Protein AF-A0A8S2RB47-F1 (afdb_monomer)

Structure (mmCIF, N/CA/C/O backbone):
data_AF-A0A8S2RB47-F1
#
_entry.id   AF-A0A8S2RB47-F1
#
loop_
_atom_site.group_PDB
_atom_site.id
_atom_site.type_symbol
_atom_site.label_atom_id
_atom_site.label_alt_id
_atom_site.label_comp_id
_atom_site.label_asym_id
_atom_site.label_entity_id
_atom_site.label_seq_id
_atom_site.pdbx_PDB_ins_code
_atom_site.Cartn_x
_atom_site.Cartn_y
_atom_site.Cartn_z
_atom_site.occupancy
_atom_site.B_iso_or_equiv
_atom_site.auth_seq_id
_atom_site.auth_comp_id
_atom_site.auth_asym_id
_atom_site.auth_atom_id
_atom_site.pdbx_PDB_model_num
ATOM 1 N N . THR A 1 1 ? -12.884 5.443 33.870 1.00 60.62 1 THR A N 1
ATOM 2 C CA . THR A 1 1 ? -12.540 4.592 32.712 1.00 60.62 1 THR A CA 1
ATOM 3 C C . THR A 1 1 ? -11.430 3.651 33.117 1.00 60.62 1 THR A C 1
ATOM 5 O O . THR A 1 1 ? -10.438 4.128 33.650 1.00 60.62 1 THR A O 1
ATOM 8 N N . ASN A 1 2 ? -11.608 2.337 32.963 1.00 85.38 2 ASN A N 1
ATOM 9 C CA . ASN A 1 2 ? -10.579 1.363 33.331 1.00 85.38 2 ASN A CA 1
ATOM 10 C C . ASN A 1 2 ? -9.436 1.422 32.300 1.00 85.38 2 ASN A C 1
ATOM 12 O O . ASN A 1 2 ? -9.691 1.334 31.100 1.00 85.38 2 ASN A O 1
ATOM 16 N N . VAL A 1 3 ? -8.193 1.588 32.754 1.00 86.00 3 VAL A N 1
ATOM 17 C CA . VAL A 1 3 ? -7.006 1.719 31.887 1.00 86.00 3 VAL A CA 1
ATOM 18 C C . VAL A 1 3 ? -6.871 0.527 30.929 1.00 86.00 3 VAL A C 1
ATOM 20 O O . VAL A 1 3 ? -6.557 0.722 29.757 1.00 86.00 3 VAL A O 1
ATOM 23 N N . LEU A 1 4 ? -7.210 -0.688 31.377 1.00 89.25 4 LEU A N 1
ATOM 24 C CA . LEU A 1 4 ? -7.175 -1.895 30.543 1.00 89.25 4 LEU A CA 1
ATOM 25 C C . LEU A 1 4 ? -8.155 -1.812 29.365 1.00 89.25 4 LEU A C 1
ATOM 27 O O . LEU A 1 4 ? -7.799 -2.149 28.240 1.00 89.25 4 LEU A O 1
ATOM 31 N N . GLN A 1 5 ? -9.359 -1.276 29.591 1.00 87.94 5 GLN A N 1
ATOM 32 C CA . GLN A 1 5 ? -10.366 -1.111 28.536 1.00 87.94 5 GLN A CA 1
ATOM 33 C C . GLN A 1 5 ? -9.913 -0.116 27.457 1.00 87.94 5 GLN A C 1
ATOM 35 O O . GLN A 1 5 ? -10.223 -0.294 26.280 1.00 87.94 5 GLN A O 1
ATOM 40 N N . VAL A 1 6 ? -9.171 0.929 27.843 1.00 89.94 6 VAL A N 1
ATOM 41 C CA . VAL A 1 6 ? -8.619 1.910 26.893 1.00 89.94 6 VAL A CA 1
ATOM 42 C C . VAL A 1 6 ? -7.512 1.280 26.048 1.00 89.94 6 VAL A C 1
ATOM 44 O O . VAL A 1 6 ? -7.496 1.472 24.834 1.00 89.94 6 VAL A O 1
ATOM 47 N N . ILE A 1 7 ? -6.623 0.498 26.666 1.00 91.12 7 ILE A N 1
ATOM 48 C CA . ILE A 1 7 ? -5.530 -0.196 25.969 1.00 91.12 7 ILE A CA 1
ATOM 49 C C . ILE A 1 7 ? -6.086 -1.200 24.953 1.00 91.12 7 ILE A C 1
ATOM 51 O O . ILE A 1 7 ? -5.673 -1.188 23.792 1.00 91.12 7 ILE A O 1
ATOM 55 N N . ASP A 1 8 ? -7.056 -2.024 25.353 1.00 93.25 8 ASP A N 1
ATOM 56 C CA . ASP A 1 8 ? -7.657 -3.012 24.454 1.00 93.25 8 ASP A CA 1
ATOM 57 C C . ASP A 1 8 ? -8.385 -2.368 23.277 1.00 93.25 8 ASP A C 1
ATOM 59 O O . ASP A 1 8 ? -8.259 -2.833 22.141 1.00 93.25 8 ASP A O 1
ATOM 63 N N . LYS A 1 9 ? -9.100 -1.263 23.516 1.00 93.94 9 LYS A N 1
ATOM 64 C CA . LYS A 1 9 ? -9.746 -0.508 22.441 1.00 93.94 9 LYS A CA 1
ATOM 65 C C . LYS A 1 9 ? -8.713 0.003 21.435 1.00 93.94 9 LYS A C 1
ATOM 67 O O . LYS A 1 9 ? -8.856 -0.250 20.243 1.00 93.94 9 LYS A O 1
ATOM 72 N N . SER A 1 10 ? -7.649 0.655 21.903 1.00 91.62 10 SER A N 1
ATOM 73 C CA . SER A 1 10 ? -6.582 1.176 21.037 1.00 91.62 10 SER A CA 1
ATOM 74 C C . SER A 1 10 ? -5.899 0.075 20.222 1.00 91.62 10 SER A C 1
ATOM 76 O O . SER A 1 10 ? -5.647 0.253 19.028 1.00 91.62 10 SER A O 1
ATOM 78 N N . ARG A 1 11 ? -5.646 -1.089 20.835 1.00 92.00 11 ARG A N 1
ATOM 79 C CA . ARG A 1 11 ? -5.085 -2.261 20.149 1.00 92.00 11 ARG A CA 1
ATOM 80 C C . ARG A 1 11 ? -6.024 -2.784 19.063 1.00 92.00 11 ARG A C 1
ATOM 82 O O . ARG A 1 11 ? -5.575 -3.043 17.950 1.00 92.00 11 ARG A O 1
ATOM 89 N N . ASN A 1 12 ? -7.312 -2.926 19.364 1.00 94.50 12 ASN A N 1
ATOM 90 C CA . ASN A 1 12 ? -8.295 -3.414 18.398 1.00 94.50 12 ASN A CA 1
ATOM 91 C C . ASN A 1 12 ? -8.450 -2.458 17.206 1.00 94.50 12 ASN A C 1
ATOM 93 O O . ASN A 1 12 ? -8.499 -2.919 16.066 1.00 94.50 12 ASN A O 1
ATOM 97 N N . GLU A 1 13 ? -8.434 -1.144 17.440 1.00 93.38 13 GLU A N 1
ATOM 98 C CA . GLU A 1 13 ? -8.446 -0.147 16.361 1.00 93.38 13 GLU A CA 1
ATOM 99 C C . GLU A 1 13 ? -7.179 -0.201 15.498 1.00 93.38 13 GLU A C 1
ATOM 101 O O . GLU A 1 13 ? -7.245 -0.021 14.283 1.00 93.38 13 GLU A O 1
ATOM 106 N N . LEU A 1 14 ? -6.010 -0.472 16.089 1.00 90.06 14 LEU A N 1
ATOM 107 C CA . LEU A 1 14 ? -4.776 -0.677 15.325 1.00 90.06 14 LEU A CA 1
ATOM 108 C C . LEU A 1 14 ? -4.852 -1.939 14.455 1.00 90.06 14 LEU A C 1
ATOM 110 O O . LEU A 1 14 ? -4.534 -1.890 13.269 1.00 90.06 14 LEU A O 1
ATOM 114 N N . VAL A 1 15 ? -5.315 -3.059 15.019 1.00 91.38 15 VAL A N 1
ATOM 115 C CA . VAL A 1 15 ? -5.493 -4.317 14.275 1.00 91.38 15 VAL A CA 1
ATOM 116 C C . VAL A 1 15 ? -6.465 -4.126 13.113 1.00 91.38 15 VAL A C 1
ATOM 118 O O . VAL A 1 15 ? -6.200 -4.606 12.011 1.00 91.38 15 VAL A O 1
ATOM 121 N N . LYS A 1 16 ? -7.572 -3.415 13.342 1.00 93.19 16 LYS A N 1
ATOM 122 C CA . LYS A 1 16 ? -8.560 -3.114 12.307 1.00 93.19 16 LYS A 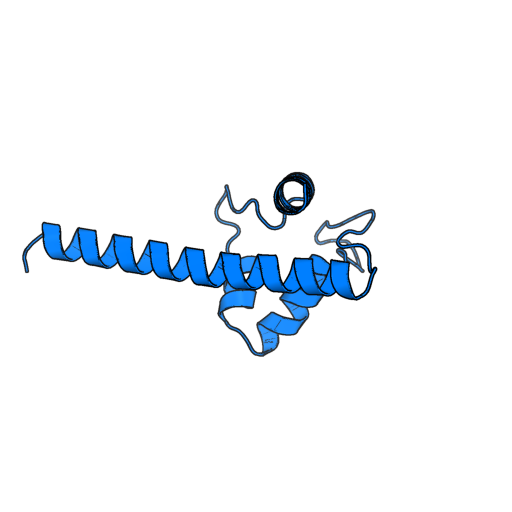CA 1
ATOM 123 C C . LYS A 1 16 ? -7.946 -2.297 11.167 1.00 93.19 16 LYS A C 1
ATOM 125 O O . LYS A 1 16 ? -8.005 -2.741 10.024 1.00 93.19 16 LYS A O 1
ATOM 130 N N . ARG A 1 17 ? -7.271 -1.185 11.483 1.00 90.75 17 ARG A N 1
ATOM 131 C CA . ARG A 1 17 ? -6.584 -0.345 10.484 1.00 90.75 17 ARG A CA 1
ATOM 132 C C . ARG A 1 17 ? -5.539 -1.126 9.685 1.00 90.75 17 ARG A C 1
ATOM 134 O O . ARG A 1 17 ? -5.485 -1.014 8.465 1.00 90.75 17 ARG A O 1
ATOM 141 N N . ASN A 1 18 ? -4.742 -1.967 10.344 1.00 88.56 18 ASN A N 1
ATOM 142 C CA . ASN A 1 18 ? -3.739 -2.786 9.659 1.00 88.56 18 ASN A CA 1
ATOM 143 C C . ASN A 1 18 ? -4.380 -3.812 8.709 1.00 88.56 18 ASN A C 1
ATOM 145 O O . ASN A 1 18 ? -3.868 -4.033 7.614 1.00 88.56 18 ASN A O 1
ATOM 149 N N . ARG A 1 19 ? -5.517 -4.415 9.087 1.00 92.00 19 ARG A N 1
ATOM 150 C CA . ARG A 1 19 ? -6.265 -5.328 8.204 1.00 92.00 19 ARG A CA 1
ATOM 151 C C . ARG A 1 19 ? -6.818 -4.614 6.976 1.00 92.00 19 ARG A C 1
ATOM 153 O O . ARG A 1 19 ? -6.701 -5.150 5.880 1.00 92.00 19 ARG A O 1
ATOM 160 N N . GLU A 1 20 ? -7.385 -3.423 7.146 1.00 92.94 20 GLU A N 1
ATOM 161 C CA . GLU A 1 20 ? -7.897 -2.613 6.032 1.00 92.94 20 GLU A CA 1
ATOM 162 C C . GLU A 1 20 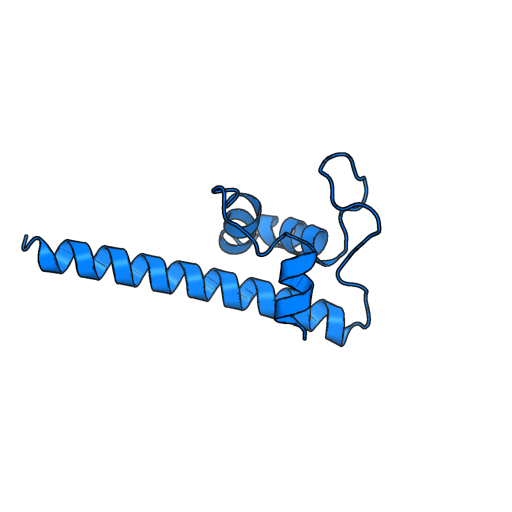? -6.782 -2.292 5.025 1.00 92.94 20 GLU A C 1
ATOM 164 O O . GLU A 1 20 ? -6.964 -2.470 3.818 1.00 92.94 20 GLU A O 1
ATOM 169 N N . LYS A 1 21 ? -5.591 -1.936 5.522 1.00 90.50 21 LYS A N 1
ATOM 170 C CA . LYS A 1 21 ? -4.404 -1.707 4.687 1.00 90.50 21 LYS A CA 1
ATOM 171 C C . LYS A 1 21 ? -3.964 -2.964 3.936 1.00 90.50 21 LYS A C 1
ATOM 173 O O . LYS A 1 21 ? -3.777 -2.913 2.722 1.00 90.50 21 LYS A O 1
ATOM 178 N N . LEU A 1 22 ? -3.850 -4.101 4.628 1.00 90.00 22 LEU A N 1
ATOM 179 C CA . LEU A 1 22 ? -3.459 -5.376 4.012 1.00 90.00 22 LEU A CA 1
ATOM 180 C C . LEU A 1 22 ? -4.431 -5.815 2.915 1.00 90.00 22 LEU A C 1
ATOM 182 O O . LEU A 1 22 ? -3.993 -6.223 1.843 1.00 90.00 22 LEU A O 1
ATOM 186 N N . ILE A 1 23 ? -5.742 -5.687 3.144 1.00 92.75 23 ILE A N 1
ATOM 187 C CA . ILE A 1 23 ? -6.758 -6.001 2.130 1.00 92.75 23 ILE A CA 1
ATOM 188 C C . ILE A 1 23 ? -6.535 -5.154 0.875 1.00 92.75 23 ILE A C 1
ATOM 190 O O . ILE A 1 23 ? -6.582 -5.682 -0.237 1.00 92.75 23 ILE A O 1
ATOM 194 N N . LYS A 1 24 ? -6.260 -3.855 1.036 1.00 92.69 24 LYS A N 1
ATOM 195 C CA . LYS A 1 24 ? -5.999 -2.952 -0.088 1.00 92.69 24 LYS A CA 1
ATOM 196 C C . LYS A 1 24 ? -4.732 -3.343 -0.849 1.00 92.69 24 LYS A C 1
ATOM 198 O O . LYS A 1 24 ? -4.792 -3.479 -2.066 1.00 92.69 24 LYS A O 1
ATOM 203 N N . ILE A 1 25 ? -3.632 -3.600 -0.139 1.00 90.88 25 ILE A N 1
ATOM 204 C CA . ILE A 1 25 ? -2.353 -4.041 -0.719 1.00 90.88 25 ILE A CA 1
ATOM 205 C C . ILE A 1 25 ? -2.546 -5.316 -1.545 1.00 90.88 25 ILE A C 1
ATOM 207 O O . ILE A 1 25 ? -2.211 -5.342 -2.729 1.00 90.88 25 ILE A O 1
ATOM 211 N N . VAL A 1 26 ? -3.146 -6.351 -0.950 1.00 91.06 26 VAL A N 1
ATOM 212 C CA . VAL A 1 26 ? -3.385 -7.636 -1.622 1.00 91.06 26 VAL A CA 1
ATOM 213 C C . VAL A 1 26 ? -4.317 -7.468 -2.821 1.00 91.06 26 VAL A C 1
ATOM 215 O O . VAL A 1 26 ? -4.081 -8.076 -3.859 1.00 91.06 26 VAL A O 1
ATOM 218 N N . SER A 1 27 ? -5.339 -6.616 -2.725 1.00 93.38 27 SER A N 1
ATOM 219 C CA . SER A 1 27 ? -6.254 -6.354 -3.846 1.00 93.38 27 SER A CA 1
ATOM 220 C C . SER A 1 27 ? -5.540 -5.697 -5.029 1.00 93.38 27 SER A C 1
ATOM 222 O O . SER A 1 27 ? -5.757 -6.098 -6.171 1.00 93.38 27 SER A O 1
ATOM 224 N N . THR A 1 28 ? -4.658 -4.728 -4.770 1.00 93.00 28 THR A N 1
ATOM 225 C CA . THR A 1 28 ? -3.853 -4.083 -5.816 1.00 93.00 28 THR A CA 1
ATOM 226 C C . THR A 1 28 ? -2.876 -5.075 -6.451 1.00 93.00 28 THR A C 1
ATOM 228 O O . THR A 1 28 ? -2.786 -5.143 -7.675 1.00 93.00 28 THR A O 1
ATOM 231 N N . LEU A 1 29 ? -2.198 -5.903 -5.648 1.00 90.81 29 LEU A N 1
ATOM 232 C CA . LEU A 1 29 ? -1.322 -6.967 -6.157 1.00 90.81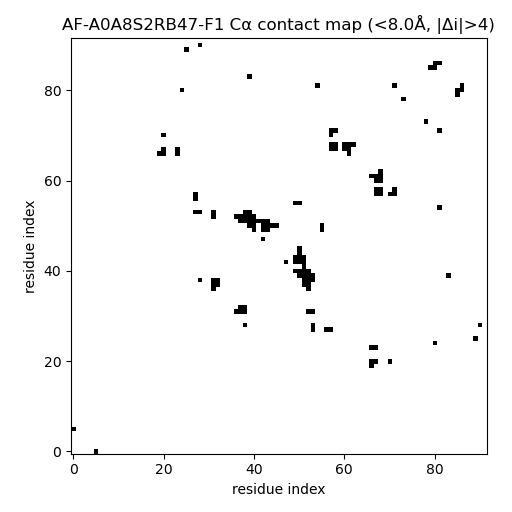 29 LEU A CA 1
ATOM 233 C C . LEU A 1 29 ? -2.093 -7.989 -7.000 1.00 90.81 29 LEU A C 1
ATOM 235 O O . LEU A 1 29 ? -1.649 -8.360 -8.088 1.00 90.81 29 LEU A O 1
ATOM 239 N N . HIS A 1 30 ? -3.271 -8.404 -6.529 1.00 91.88 30 HIS A N 1
ATOM 240 C CA . HIS A 1 30 ? -4.151 -9.310 -7.254 1.00 91.88 30 HIS A CA 1
ATOM 241 C C . HIS A 1 30 ? -4.570 -8.718 -8.599 1.00 91.88 30 HIS A C 1
ATOM 243 O O . HIS A 1 30 ? -4.536 -9.426 -9.601 1.00 91.88 30 HIS A O 1
ATOM 249 N N . LEU A 1 31 ? -4.917 -7.427 -8.651 1.00 93.69 31 LEU A N 1
ATOM 250 C CA . LEU A 1 31 ? -5.234 -6.743 -9.903 1.00 93.69 31 LEU A CA 1
ATOM 251 C C . LEU A 1 31 ? -4.046 -6.779 -10.873 1.00 93.69 31 LEU A C 1
ATOM 253 O O . LEU A 1 31 ? -4.235 -7.162 -12.027 1.00 93.69 31 LEU A O 1
ATOM 257 N N . CYS A 1 32 ? -2.835 -6.453 -10.410 1.00 91.81 32 CYS A N 1
ATOM 258 C CA . CYS A 1 32 ? -1.635 -6.517 -11.246 1.00 91.81 32 CYS A CA 1
ATOM 259 C C . CYS A 1 32 ? -1.421 -7.923 -11.825 1.00 91.81 32 CYS A C 1
ATOM 261 O O . CYS A 1 32 ? -1.269 -8.080 -13.036 1.00 91.81 32 CYS A O 1
ATOM 263 N N . GLY A 1 33 ? -1.499 -8.954 -10.977 1.00 90.38 33 GLY A N 1
ATOM 264 C CA . GLY A 1 33 ? -1.363 -10.348 -11.403 1.00 90.38 33 GLY A CA 1
ATOM 265 C C . GLY A 1 33 ? -2.468 -10.794 -12.366 1.00 90.38 33 GLY A C 1
ATOM 266 O O . GLY A 1 33 ? -2.189 -11.422 -13.385 1.00 90.38 33 GLY A O 1
ATOM 267 N N . ARG A 1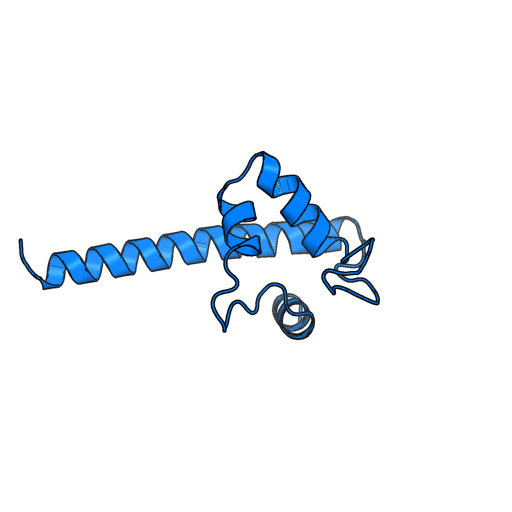 34 ? -3.725 -10.418 -12.096 1.00 94.31 34 ARG A N 1
ATOM 268 C CA . ARG A 1 34 ? -4.898 -10.747 -12.925 1.00 94.31 34 ARG A CA 1
ATOM 269 C C . ARG A 1 34 ? -4.804 -10.142 -14.326 1.00 94.31 34 ARG A C 1
ATOM 271 O O . ARG A 1 34 ? -5.263 -10.775 -15.273 1.00 94.31 34 ARG A O 1
ATOM 278 N N . GLN A 1 35 ? -4.237 -8.941 -14.438 1.00 95.06 35 GLN A N 1
ATOM 279 C CA . GLN A 1 35 ? -4.044 -8.221 -15.701 1.00 95.06 35 GLN A CA 1
ATOM 280 C C . GLN A 1 35 ? -2.700 -8.534 -16.375 1.00 95.06 35 GLN A C 1
ATOM 282 O O . GLN A 1 35 ? -2.421 -7.993 -17.440 1.00 95.06 35 GLN A O 1
ATOM 287 N N . MET A 1 36 ? -1.868 -9.393 -15.771 1.00 91.31 36 MET A N 1
ATOM 288 C CA . MET A 1 36 ? -0.511 -9.704 -16.238 1.00 91.31 36 MET A CA 1
ATOM 289 C C . MET A 1 36 ? 0.378 -8.461 -16.406 1.00 91.31 36 MET A C 1
ATOM 291 O O . MET A 1 36 ? 1.249 -8.422 -17.275 1.00 91.31 36 MET A O 1
ATOM 295 N N . ILE A 1 37 ? 0.178 -7.442 -15.567 1.00 90.69 37 ILE A N 1
ATOM 296 C CA . ILE A 1 37 ? 1.036 -6.255 -15.541 1.00 90.69 37 ILE A CA 1
ATOM 297 C C . ILE A 1 37 ? 2.064 -6.380 -14.421 1.00 90.69 37 ILE A C 1
ATOM 299 O O . ILE A 1 37 ? 1.770 -6.862 -13.325 1.00 90.69 37 ILE A O 1
ATOM 303 N N . ALA A 1 38 ? 3.288 -5.931 -14.694 1.00 87.44 38 ALA A N 1
ATOM 304 C CA . ALA A 1 38 ? 4.346 -5.923 -13.694 1.00 87.44 38 ALA A CA 1
ATOM 305 C C . ALA A 1 38 ? 3.94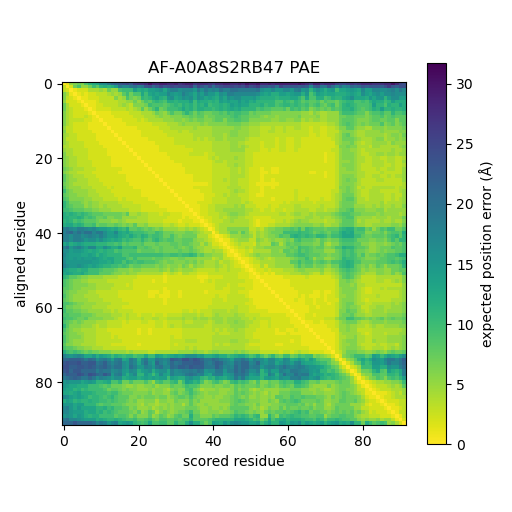6 -5.030 -12.515 1.00 87.44 38 ALA A C 1
ATOM 307 O O . ALA A 1 38 ? 3.442 -3.928 -12.712 1.00 87.44 38 ALA A O 1
ATOM 308 N N . THR A 1 39 ? 4.185 -5.481 -11.288 1.00 85.38 39 THR A N 1
ATOM 309 C CA . THR A 1 39 ? 3.943 -4.659 -10.094 1.00 85.38 39 THR A CA 1
ATOM 310 C C . THR A 1 39 ? 4.931 -3.498 -10.003 1.00 85.38 39 THR A C 1
ATOM 312 O O . THR A 1 39 ? 4.542 -2.415 -9.567 1.00 85.38 39 THR A O 1
ATOM 315 N N . ARG A 1 40 ? 6.166 -3.709 -10.480 1.00 79.81 40 ARG A N 1
ATOM 316 C CA . ARG A 1 40 ? 7.300 -2.790 -10.322 1.00 79.81 40 ARG A CA 1
ATOM 317 C C . ARG A 1 40 ? 7.826 -2.203 -11.610 1.00 79.81 40 ARG A C 1
ATOM 319 O O . ARG A 1 40 ? 7.664 -2.781 -12.686 1.00 79.81 40 ARG A O 1
ATOM 326 N N . TRP A 1 41 ? 8.546 -1.099 -11.451 1.00 77.81 41 TRP A N 1
ATOM 327 C CA . TRP A 1 41 ? 9.411 -0.540 -12.482 1.00 77.81 41 TRP A CA 1
ATOM 328 C C . TRP A 1 41 ? 10.884 -0.541 -12.058 1.00 77.81 41 TRP A C 1
ATOM 330 O O . TRP A 1 41 ? 11.213 -0.879 -10.923 1.00 77.81 41 TRP A O 1
ATOM 340 N N . HIS A 1 42 ? 11.782 -0.196 -12.985 1.00 77.31 42 HIS A N 1
ATOM 341 C CA . HIS A 1 42 ? 13.228 -0.169 -12.729 1.00 77.31 42 HIS A CA 1
ATOM 342 C C . HIS A 1 42 ? 13.606 0.829 -11.618 1.00 77.31 42 HIS A C 1
ATOM 344 O O . HIS A 1 42 ? 14.557 0.600 -10.875 1.00 77.31 42 HIS A O 1
ATOM 350 N N . GLU A 1 43 ? 12.862 1.932 -11.495 1.00 78.38 43 GLU A N 1
ATOM 351 C CA . GLU A 1 43 ? 13.089 2.964 -10.485 1.00 78.38 43 GLU A CA 1
ATOM 352 C C . GLU A 1 43 ? 11.762 3.379 -9.836 1.00 78.38 43 GLU A C 1
ATOM 354 O O . GLU A 1 43 ? 10.884 3.946 -10.486 1.00 78.38 43 GLU A O 1
ATOM 359 N N . GLU A 1 44 ? 11.631 3.115 -8.536 1.00 79.06 44 GLU A N 1
ATOM 360 C CA . GLU A 1 44 ? 10.449 3.458 -7.725 1.00 79.06 44 GLU A CA 1
ATOM 361 C C . GLU A 1 44 ? 10.713 4.635 -6.767 1.00 79.06 44 GLU A C 1
ATOM 363 O O . GLU A 1 44 ? 9.935 4.901 -5.845 1.00 79.06 44 GLU A O 1
ATOM 368 N N . GLY A 1 45 ? 11.824 5.350 -6.971 1.00 77.19 45 GLY A N 1
ATOM 369 C CA . GLY A 1 45 ? 12.180 6.552 -6.218 1.00 77.19 45 GLY A CA 1
ATOM 370 C C . GLY A 1 45 ? 11.214 7.710 -6.475 1.00 77.19 45 GLY A C 1
ATOM 371 O O . GLY A 1 45 ? 10.484 7.722 -7.462 1.00 77.19 45 GLY A O 1
ATOM 372 N N . GLU A 1 46 ? 11.196 8.706 -5.589 1.00 77.00 46 GLU A N 1
ATOM 373 C CA . GLU A 1 46 ? 10.306 9.871 -5.730 1.00 77.00 46 GLU A CA 1
ATOM 374 C C . GLU A 1 46 ? 10.593 10.717 -6.977 1.00 77.00 46 GLU A C 1
ATOM 376 O O . GLU A 1 46 ? 9.681 11.345 -7.507 1.00 77.00 46 GLU A O 1
ATOM 381 N N . SER A 1 47 ? 11.835 10.693 -7.467 1.00 80.56 47 SER A N 1
ATOM 382 C CA . SER A 1 47 ? 12.274 11.336 -8.712 1.00 80.56 47 SER A CA 1
ATOM 383 C C . SER A 1 47 ? 11.764 10.648 -9.977 1.00 80.56 47 SER A C 1
ATOM 385 O O . SER A 1 47 ? 11.849 11.227 -11.060 1.00 80.56 47 SER A O 1
ATOM 387 N N . SER A 1 48 ? 11.263 9.416 -9.867 1.00 81.50 48 SER A N 1
ATOM 388 C CA . SER A 1 48 ? 10.824 8.647 -11.023 1.00 81.50 48 SER A CA 1
ATOM 389 C C . SER A 1 48 ? 9.473 9.145 -11.531 1.00 81.50 48 SER A C 1
ATOM 391 O O . SER A 1 48 ? 8.505 9.265 -10.777 1.00 81.50 48 SER A O 1
ATOM 393 N N . LEU A 1 49 ? 9.395 9.372 -12.845 1.00 78.75 49 LEU A N 1
ATOM 394 C CA . LEU A 1 49 ? 8.150 9.704 -13.548 1.00 78.75 49 LEU A CA 1
ATOM 395 C C . LEU A 1 49 ? 7.133 8.553 -13.520 1.00 78.75 49 LEU A C 1
ATOM 397 O O . LEU A 1 49 ? 5.942 8.785 -13.701 1.00 78.75 49 LEU A O 1
ATOM 401 N N . ASN A 1 50 ? 7.599 7.318 -13.318 1.00 82.19 50 ASN A N 1
ATOM 402 C CA . ASN A 1 50 ? 6.763 6.132 -13.204 1.00 82.19 50 ASN A CA 1
ATOM 403 C C . ASN A 1 50 ? 7.338 5.218 -12.121 1.00 82.19 50 ASN A C 1
ATOM 405 O O . ASN A 1 50 ? 8.326 4.518 -12.348 1.00 82.19 50 ASN A O 1
ATOM 409 N N . ARG A 1 51 ? 6.694 5.208 -10.951 1.00 85.62 51 ARG A N 1
ATOM 410 C CA . ARG A 1 51 ? 7.150 4.440 -9.785 1.00 85.62 51 ARG A CA 1
ATOM 411 C C . ARG A 1 51 ? 6.662 2.989 -9.774 1.00 85.62 51 ARG A C 1
ATOM 413 O O . ARG A 1 51 ? 6.712 2.347 -8.733 1.00 85.62 51 ARG A O 1
ATOM 420 N N . GLY A 1 52 ? 6.183 2.474 -10.905 1.00 87.94 52 GLY A N 1
ATOM 421 C CA . GLY A 1 52 ? 5.629 1.129 -11.016 1.00 87.94 52 GLY A CA 1
ATOM 422 C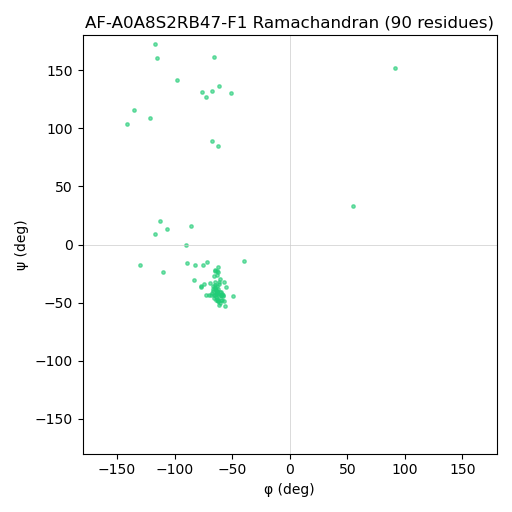 C . GLY A 1 52 ? 4.122 1.078 -10.781 1.00 87.94 52 GLY A C 1
ATOM 423 O O . GLY A 1 52 ? 3.540 1.888 -10.056 1.00 87.94 52 GLY A O 1
ATOM 424 N N . ASN A 1 53 ? 3.473 0.093 -11.409 1.00 90.56 53 ASN A N 1
ATOM 425 C CA . ASN A 1 53 ? 2.013 0.006 -11.446 1.00 90.56 53 ASN A CA 1
ATOM 426 C C . ASN A 1 53 ? 1.399 -0.140 -10.051 1.00 90.56 53 ASN A C 1
ATOM 428 O O . ASN A 1 53 ? 0.325 0.396 -9.808 1.00 90.56 53 ASN A O 1
ATOM 432 N N . PHE A 1 54 ? 2.061 -0.828 -9.117 1.00 89.31 54 PHE A N 1
ATOM 433 C CA . PHE A 1 54 ? 1.540 -0.985 -7.760 1.00 89.31 54 PHE A CA 1
ATOM 434 C C . PHE A 1 54 ? 1.409 0.362 -7.030 1.00 89.31 54 PHE A C 1
ATOM 436 O O . PHE A 1 54 ? 0.347 0.667 -6.481 1.00 89.31 54 PHE A O 1
ATOM 443 N N . ILE A 1 55 ? 2.459 1.189 -7.066 1.00 89.31 55 ILE A N 1
ATOM 444 C CA . ILE A 1 55 ? 2.468 2.511 -6.426 1.00 89.31 55 ILE A CA 1
ATOM 445 C C . ILE A 1 55 ? 1.501 3.456 -7.143 1.00 89.31 55 ILE A C 1
ATOM 447 O O . ILE A 1 55 ? 0.727 4.149 -6.484 1.00 89.31 55 ILE A O 1
ATOM 451 N N . GLU A 1 56 ? 1.489 3.455 -8.477 1.00 91.12 56 GLU A N 1
ATOM 452 C CA . GLU A 1 56 ? 0.593 4.319 -9.253 1.00 91.12 56 GLU A CA 1
ATOM 453 C C . GLU A 1 56 ? -0.888 3.946 -9.080 1.00 91.12 56 GLU A C 1
ATOM 455 O O . GLU A 1 56 ? -1.735 4.830 -8.974 1.00 91.12 56 GLU A O 1
ATOM 460 N N . LEU A 1 57 ? -1.224 2.659 -8.943 1.00 92.94 57 LEU A N 1
ATOM 461 C CA . LEU A 1 57 ? -2.593 2.230 -8.636 1.00 92.94 57 LEU A CA 1
ATOM 462 C C . LEU A 1 57 ? -3.033 2.658 -7.231 1.00 92.94 57 LEU A C 1
ATOM 464 O O . LEU A 1 57 ? -4.180 3.066 -7.051 1.00 92.94 57 LEU A O 1
ATOM 468 N N . LEU A 1 58 ? -2.138 2.605 -6.237 1.00 92.19 58 LEU A N 1
ATOM 469 C CA . LEU A 1 58 ? -2.427 3.120 -4.894 1.00 92.19 58 LEU A CA 1
ATOM 470 C C . LEU A 1 58 ? -2.591 4.647 -4.894 1.00 92.19 58 LEU A C 1
ATOM 472 O O . LEU A 1 58 ? -3.503 5.152 -4.241 1.00 92.19 58 LEU A O 1
ATOM 476 N N . ARG A 1 59 ? -1.764 5.376 -5.655 1.00 91.69 59 ARG A N 1
ATOM 477 C CA . ARG A 1 59 ? -1.889 6.833 -5.860 1.00 91.69 59 ARG A CA 1
ATOM 478 C C . ARG A 1 59 ? -3.186 7.206 -6.559 1.00 91.69 59 ARG A C 1
ATOM 480 O O . ARG A 1 59 ? -3.830 8.178 -6.190 1.00 91.69 59 ARG A O 1
ATOM 487 N N . TRP A 1 60 ? -3.593 6.429 -7.552 1.00 93.81 60 TRP A N 1
ATOM 488 C CA . TRP A 1 60 ? -4.880 6.624 -8.200 1.00 93.81 60 TRP A CA 1
ATOM 489 C C . TRP A 1 60 ? -6.034 6.374 -7.217 1.00 93.81 60 TRP A C 1
ATOM 491 O O . TRP A 1 60 ? -6.942 7.199 -7.106 1.00 93.81 60 TRP A O 1
ATOM 501 N N . ALA A 1 61 ? -5.970 5.289 -6.440 1.00 93.94 61 ALA A N 1
ATOM 502 C CA . ALA A 1 61 ? -6.992 4.946 -5.454 1.00 93.94 61 ALA A CA 1
ATOM 503 C C . ALA A 1 61 ? -7.092 5.965 -4.304 1.00 93.94 61 ALA A C 1
ATOM 505 O O . ALA A 1 61 ? -8.194 6.211 -3.813 1.00 93.94 61 ALA A O 1
ATOM 506 N N . SER A 1 62 ? -5.986 6.600 -3.899 1.00 94.00 62 SER A N 1
ATOM 507 C CA . SER A 1 62 ? -5.966 7.567 -2.789 1.00 94.00 62 SER A CA 1
ATOM 508 C C . SER A 1 62 ? -6.836 8.804 -3.026 1.00 94.00 62 SER A C 1
ATOM 510 O O . SER A 1 62 ? -7.255 9.448 -2.068 1.00 94.00 62 SER A O 1
ATOM 512 N N . SER A 1 63 ? -7.183 9.093 -4.284 1.00 93.69 63 SER A N 1
ATOM 513 C CA . SER A 1 63 ? -8.130 10.157 -4.641 1.00 93.69 63 SER A CA 1
ATOM 514 C C . SER A 1 63 ? -9.553 9.931 -4.110 1.00 93.69 63 SER A C 1
ATOM 516 O O . SER A 1 63 ? -10.312 10.887 -3.964 1.00 93.69 63 SER A O 1
ATOM 518 N N . THR A 1 64 ? -9.925 8.680 -3.823 1.00 94.38 64 THR A N 1
ATOM 519 C CA . THR A 1 64 ? -11.278 8.299 -3.376 1.00 94.38 64 THR A CA 1
ATOM 520 C C . THR A 1 64 ? -11.284 7.429 -2.122 1.00 94.38 64 THR A C 1
ATOM 522 O O . THR A 1 64 ? -12.312 7.331 -1.453 1.00 94.38 64 THR A O 1
ATOM 525 N N . ASP A 1 65 ? -10.150 6.815 -1.781 1.00 94.06 65 ASP A N 1
ATOM 526 C CA . ASP A 1 65 ? -10.009 5.914 -0.647 1.00 94.06 65 ASP A CA 1
ATOM 527 C C . ASP A 1 65 ? -8.941 6.421 0.343 1.00 94.06 65 ASP A C 1
ATOM 529 O O . ASP A 1 65 ? -7.739 6.333 0.063 1.00 94.06 65 ASP A O 1
ATOM 533 N N . PRO A 1 66 ? -9.341 6.899 1.537 1.00 92.75 66 PRO A N 1
ATOM 534 C CA . PRO A 1 66 ? -8.400 7.381 2.543 1.00 92.75 66 PRO A CA 1
ATOM 535 C C . PRO A 1 66 ? -7.491 6.271 3.091 1.00 92.75 66 PRO A C 1
ATOM 537 O O . PRO A 1 66 ? -6.402 6.564 3.580 1.00 92.75 66 PRO A O 1
ATOM 540 N N . VAL A 1 67 ? -7.877 4.993 2.987 1.00 92.19 67 VAL A N 1
ATOM 541 C CA . VAL A 1 67 ? -6.998 3.878 3.367 1.00 92.19 67 VAL A CA 1
ATOM 542 C C . VAL A 1 67 ? -5.823 3.795 2.400 1.00 92.19 67 VAL A C 1
ATOM 544 O O . VAL A 1 67 ? -4.689 3.626 2.844 1.00 92.19 67 VAL A O 1
ATOM 547 N N . ALA A 1 68 ? -6.060 3.970 1.098 1.00 91.75 68 ALA A N 1
ATOM 548 C CA . ALA A 1 68 ? -4.993 3.993 0.101 1.00 91.75 68 ALA A CA 1
ATOM 549 C C . ALA A 1 68 ? -4.037 5.171 0.326 1.00 91.75 68 ALA A C 1
ATOM 551 O O . ALA A 1 68 ? -2.823 4.980 0.276 1.00 91.75 68 ALA A O 1
ATOM 552 N N . LEU A 1 69 ? -4.570 6.350 0.673 1.00 90.88 69 LEU A N 1
ATOM 553 C CA . LEU A 1 69 ? -3.745 7.489 1.078 1.00 90.88 69 LEU A CA 1
ATOM 554 C C . LEU A 1 69 ? -2.890 7.146 2.303 1.00 90.88 69 LEU A C 1
ATOM 556 O O . LEU A 1 69 ? -1.678 7.319 2.268 1.00 90.88 69 LEU A O 1
ATOM 560 N N . SER A 1 70 ? -3.494 6.552 3.335 1.00 89.75 70 SER A N 1
ATOM 561 C CA . SER A 1 70 ? -2.770 6.171 4.550 1.00 89.75 70 SER A CA 1
ATOM 562 C C . SER A 1 70 ? -1.670 5.132 4.314 1.00 89.75 70 SER A C 1
ATOM 564 O O . SER A 1 70 ? -0.746 5.060 5.104 1.00 89.75 70 SER A O 1
ATOM 566 N N . ILE A 1 71 ? -1.739 4.317 3.255 1.00 88.88 71 ILE A N 1
ATOM 567 C CA . ILE A 1 71 ? -0.658 3.381 2.891 1.00 88.88 71 ILE A CA 1
ATOM 568 C C . ILE A 1 71 ? 0.525 4.126 2.264 1.00 88.88 71 ILE A C 1
ATOM 570 O O . ILE A 1 71 ? 1.665 3.713 2.447 1.00 88.88 71 ILE A O 1
ATOM 574 N N . LEU A 1 72 ? 0.254 5.196 1.511 1.00 86.94 72 LEU A N 1
ATOM 575 C CA . LEU A 1 72 ? 1.279 6.041 0.895 1.00 86.94 72 LEU A CA 1
ATOM 576 C C . LEU A 1 72 ? 1.924 6.989 1.913 1.00 86.94 72 LEU A C 1
ATOM 578 O O . LEU A 1 72 ? 3.118 7.260 1.821 1.00 86.94 72 LEU A O 1
ATOM 582 N N . GLU A 1 73 ? 1.127 7.494 2.856 1.00 83.81 73 GLU A N 1
ATOM 583 C CA . GLU A 1 73 ? 1.554 8.428 3.901 1.00 83.81 73 GLU A CA 1
ATOM 584 C C . GLU A 1 73 ? 2.185 7.741 5.106 1.00 83.81 73 GLU A C 1
ATOM 586 O O . GLU A 1 73 ? 3.075 8.337 5.718 1.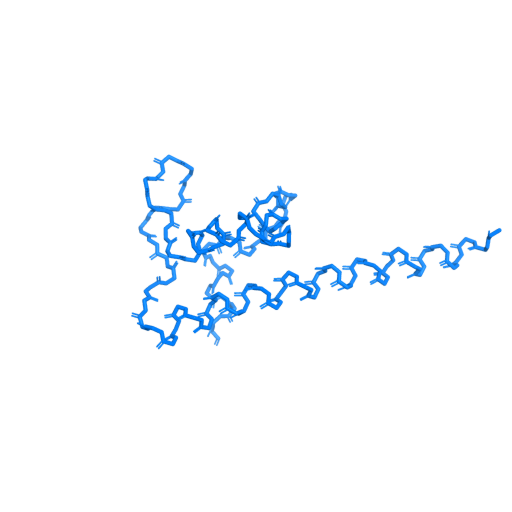00 83.81 73 GLU A O 1
ATOM 591 N N . ASP A 1 74 ? 1.767 6.508 5.435 1.00 71.38 74 ASP A N 1
ATOM 592 C CA . ASP A 1 74 ? 2.474 5.644 6.378 1.00 71.38 74 ASP A CA 1
ATOM 593 C C . ASP A 1 74 ? 3.862 5.362 5.801 1.00 71.38 74 ASP A C 1
ATOM 595 O O . ASP A 1 74 ? 4.127 4.377 5.124 1.00 71.38 74 ASP A O 1
ATOM 599 N N . S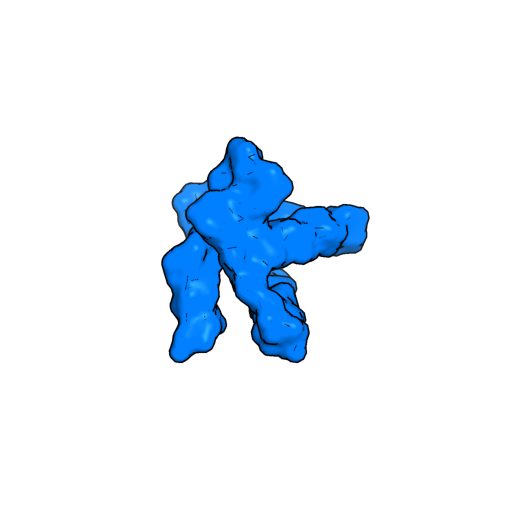ER A 1 75 ? 4.744 6.297 6.086 1.00 54.12 75 SER A N 1
ATOM 600 C CA . SER A 1 75 ? 6.184 6.292 5.917 1.00 54.12 75 SER A CA 1
ATOM 601 C C . SER A 1 75 ? 6.832 6.310 7.305 1.00 54.12 75 SER A C 1
ATOM 603 O O . SER A 1 75 ? 8.005 6.648 7.462 1.00 54.12 75 SER A O 1
ATOM 605 N N . ASP A 1 76 ? 6.071 5.913 8.338 1.00 47.06 76 ASP A N 1
ATOM 606 C CA . ASP A 1 76 ? 6.636 5.518 9.620 1.00 47.06 76 ASP A CA 1
ATOM 607 C C . ASP A 1 76 ? 7.725 4.493 9.327 1.00 47.06 76 ASP A C 1
ATOM 609 O O . ASP A 1 76 ? 7.494 3.571 8.555 1.00 47.06 76 ASP A O 1
ATOM 613 N N . ARG A 1 77 ? 8.912 4.688 9.909 1.00 46.72 77 ARG A N 1
ATOM 614 C CA . ARG A 1 77 ? 10.230 4.106 9.554 1.00 46.72 77 ARG A CA 1
ATOM 615 C C . ARG A 1 77 ? 10.299 2.623 9.132 1.00 46.72 77 ARG A C 1
ATOM 617 O O . ARG A 1 77 ? 11.322 2.215 8.594 1.00 46.72 77 ARG A O 1
ATOM 624 N N . ASN A 1 78 ? 9.251 1.837 9.368 1.00 53.22 78 ASN A N 1
ATOM 625 C CA . ASN A 1 78 ? 9.119 0.421 9.042 1.00 53.22 78 ASN A CA 1
ATOM 626 C C . ASN A 1 78 ? 7.993 0.101 8.038 1.00 53.22 78 ASN A C 1
ATOM 628 O O . ASN A 1 78 ? 7.685 -1.076 7.868 1.00 53.22 78 ASN A O 1
ATOM 632 N N . ALA A 1 79 ? 7.344 1.083 7.405 1.00 56.38 79 ALA A N 1
ATOM 633 C CA . ALA A 1 79 ? 6.282 0.863 6.428 1.00 56.38 79 ALA A CA 1
ATOM 634 C C . ALA A 1 79 ? 6.855 0.206 5.168 1.00 56.38 79 ALA A C 1
ATOM 636 O O . ALA A 1 79 ? 7.347 0.827 4.230 1.00 56.38 79 ALA A O 1
ATOM 637 N N . THR A 1 80 ? 6.852 -1.117 5.218 1.00 63.34 80 THR A N 1
ATOM 638 C CA . THR A 1 80 ? 7.656 -1.988 4.369 1.00 63.34 80 THR A CA 1
ATOM 639 C C . THR A 1 80 ? 6.918 -2.344 3.084 1.00 63.34 80 THR A C 1
ATOM 641 O O . THR A 1 80 ? 7.546 -2.747 2.119 1.00 63.34 80 THR A O 1
ATOM 644 N N . TYR A 1 81 ? 5.600 -2.138 3.022 1.00 70.06 81 TYR A N 1
ATOM 645 C CA . TYR A 1 81 ? 4.745 -2.623 1.932 1.00 70.06 81 TYR A CA 1
ATOM 646 C C . TYR A 1 81 ? 5.034 -1.988 0.568 1.00 70.06 81 TYR A C 1
ATOM 648 O O . TYR A 1 81 ? 4.780 -2.610 -0.460 1.00 70.06 81 TYR A O 1
ATOM 656 N N . LEU A 1 82 ? 5.557 -0.759 0.553 1.00 71.88 82 LEU A N 1
ATOM 657 C CA . LEU A 1 82 ? 5.975 -0.089 -0.679 1.00 71.88 82 LEU A CA 1
ATOM 658 C C . LEU A 1 82 ? 7.375 -0.523 -1.121 1.00 71.88 82 LEU A C 1
ATOM 660 O O . LEU A 1 82 ? 7.726 -0.327 -2.279 1.00 71.88 82 LEU A O 1
ATOM 664 N N . ASN A 1 83 ? 8.170 -1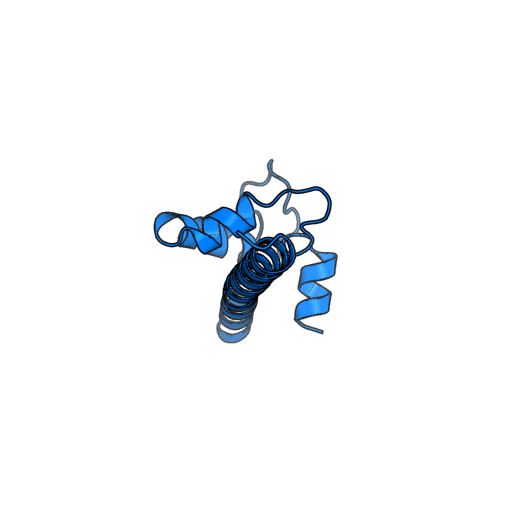.128 -0.233 1.00 77.44 83 ASN A N 1
ATOM 665 C CA . ASN A 1 83 ? 9.516 -1.568 -0.560 1.00 77.44 83 ASN A CA 1
ATOM 666 C C . ASN A 1 83 ? 9.466 -2.732 -1.569 1.00 77.44 83 ASN A C 1
ATOM 668 O O . ASN A 1 83 ? 8.753 -3.713 -1.326 1.00 77.44 83 ASN A O 1
ATOM 672 N N . PRO A 1 84 ? 10.266 -2.680 -2.650 1.00 72.38 84 PRO A N 1
ATOM 673 C CA . PRO A 1 84 ? 10.348 -3.754 -3.628 1.00 72.38 84 PRO A CA 1
ATOM 674 C C . PRO A 1 84 ? 10.549 -5.144 -3.010 1.00 72.38 84 PRO A C 1
ATOM 676 O O . PRO A 1 84 ? 9.872 -6.093 -3.388 1.00 72.38 84 PRO A O 1
ATOM 679 N N . CYS A 1 85 ? 11.437 -5.304 -2.030 1.00 71.75 85 CYS A N 1
ATOM 680 C CA . CYS A 1 85 ? 11.716 -6.619 -1.446 1.00 71.75 85 CYS A CA 1
ATOM 681 C C . CYS A 1 85 ? 10.467 -7.238 -0.801 1.00 71.75 85 CYS A C 1
ATOM 683 O O . CYS A 1 85 ? 10.172 -8.411 -1.004 1.00 71.75 85 CYS A O 1
ATOM 685 N N . ILE A 1 86 ? 9.676 -6.423 -0.113 1.00 73.38 86 ILE A N 1
ATOM 686 C CA . ILE A 1 86 ? 8.493 -6.868 0.629 1.00 73.38 86 ILE A CA 1
ATOM 687 C C . ILE A 1 86 ? 7.329 -7.145 -0.312 1.00 73.38 86 ILE A C 1
ATOM 689 O O . ILE A 1 86 ? 6.590 -8.105 -0.123 1.00 73.38 86 ILE A O 1
ATOM 693 N N . GLN A 1 87 ? 7.190 -6.356 -1.379 1.00 73.00 87 GLN A N 1
ATOM 694 C CA . GLN A 1 87 ? 6.228 -6.668 -2.429 1.00 73.00 87 GLN A CA 1
ATOM 695 C C . GLN A 1 87 ? 6.478 -8.069 -3.030 1.00 73.00 87 GLN A C 1
ATOM 697 O O . GLN A 1 87 ? 5.524 -8.708 -3.454 1.00 73.00 87 GLN A O 1
ATOM 702 N N . ASN A 1 88 ? 7.730 -8.552 -3.092 1.00 74.25 88 ASN A N 1
ATOM 703 C CA . ASN A 1 88 ? 8.037 -9.909 -3.570 1.00 74.25 88 ASN A CA 1
ATOM 704 C C . ASN A 1 88 ? 7.620 -10.956 -2.539 1.00 74.25 88 ASN A C 1
ATOM 706 O O . ASN A 1 88 ? 7.015 -11.953 -2.912 1.00 74.25 88 ASN A O 1
ATOM 710 N N . GLU A 1 89 ? 7.908 -10.720 -1.259 1.00 74.69 89 GLU A N 1
ATOM 711 C CA . GLU A 1 89 ? 7.520 -11.624 -0.168 1.00 74.69 89 GLU A CA 1
ATOM 712 C C . GLU A 1 89 ? 6.001 -11.811 -0.065 1.00 74.69 89 GLU A C 1
ATOM 714 O O . GLU A 1 89 ? 5.540 -12.872 0.331 1.00 74.69 89 GLU A O 1
ATOM 719 N N . LEU A 1 90 ? 5.212 -10.806 -0.454 1.00 75.25 90 LEU A N 1
ATOM 720 C CA . LEU A 1 90 ? 3.747 -10.889 -0.464 1.00 75.25 90 LEU A CA 1
ATOM 721 C C . LEU A 1 90 ? 3.172 -11.730 -1.617 1.00 75.25 90 LEU A C 1
ATOM 723 O O . LEU A 1 90 ? 1.993 -12.079 -1.573 1.00 75.25 90 LEU A O 1
ATOM 727 N N . ILE A 1 91 ? 3.960 -11.988 -2.664 1.00 69.69 91 ILE A N 1
ATOM 728 C CA . ILE A 1 91 ? 3.538 -12.711 -3.878 1.00 69.69 91 ILE A CA 1
ATOM 729 C C . ILE A 1 91 ? 4.192 -14.102 -3.957 1.00 69.69 91 ILE A C 1
ATOM 731 O O . ILE A 1 91 ? 3.664 -14.977 -4.645 1.00 69.69 91 ILE A O 1
ATOM 735 N N . SER A 1 92 ? 5.339 -14.286 -3.293 1.00 62.28 92 SER A N 1
ATOM 736 C CA . SER A 1 92 ? 6.073 -15.555 -3.217 1.00 62.28 92 SER A CA 1
ATOM 737 C C . SER A 1 92 ? 5.365 -16.597 -2.359 1.00 62.28 92 SER A C 1
ATOM 739 O O . SER A 1 92 ? 5.644 -17.784 -2.639 1.00 62.28 92 SER A O 1
#

Radius of gyration: 15.38 Å; Cα contacts (8 Å, |Δi|>4): 69; chains: 1; bounding box: 26×27×50 Å

InterPro domains:
  IPR025398 ZMYM1-like, RNase-like domain [PF14291] (5-91)

Secondary structure (DSSP, 8-state):
--HHHHHHHHHHHHHHHHHHHHHHHHHHHHHHHHTT--S--S--STT-S---HHHHHHHHHHTT-HHHHHHHH--STT--TTSHHHHHHTT-

Mean predicted aligned error: 6.33 Å

pLDDT: mean 84.18, std 11.46, range [46.72, 95.06]

Foldseek 3Di:
DDPVVVVVVVVVVVVVLVVLLVVLLVVLLVVCVVVVHWQADPDLDPPDPDNGSSLVVLVVCVVPDVSSVCLVVPPPVPSCSSPPVVVVVSVD

Organism: NCBI:txid392030

Sequence (92 aa):
TNVLQVIDKSRNELVKRNREKLIKIVSTLHLCGRQMIATRWHEEGESSLNRGNFIELLRWASSTDPVALSILEDSDRNATYLNPCIQNELIS

Solvent-accessible surface area (backbone atoms only — not comparable to full-atom values): 5366 Å² total; per-residue (Å²): 132,61,69,68,60,54,53,52,50,55,51,50,53,49,55,50,53,52,49,57,44,49,53,50,54,52,50,52,53,47,49,27,61,75,70,72,44,65,53,66,46,99,44,62,52,91,88,40,96,56,42,16,52,50,54,51,51,36,60,59,42,31,80,82,33,69,62,39,36,49,60,72,65,46,63,58,96,74,55,46,72,82,39,70,71,45,51,46,67,78,73,108